Protein AF-A0A6B3KJU6-F1 (afdb_monomer_lite)

Organism: Xanthomonas euvesicatoria (NCBI:txid456327)

pLDDT: mean 93.21, std 8.24, range [54.28, 98.25]

Foldseek 3Di:
DVVLLVLLVQLQPDQAPVSNVVSVVVSVVCCVVVVQDPVQLVVLLVSLCVPPNPPFDDGSVHGDDDRDD

Secondary structure (DSSP, 8-state):
-HHHHHHHHHHHT--SHHHHHHHHHHHHHHHHHTT--HHHHHHHHHHHHHHH-TTS-EETTEEP-----

Sequence (69 aa):
MIRHFELVDAVNNAVTKQDHDRAYAYLRGYREAACIDSFGLMEADMHSMGKYGEDMDMCCGVLFRSFEA

Radius of gyration: 11.49 Å; chains: 1; bounding box: 31×19×28 Å

Structure (mmCIF, N/CA/C/O backbone):
data_AF-A0A6B3KJU6-F1
#
_entry.id   AF-A0A6B3KJU6-F1
#
loop_
_atom_site.group_PDB
_atom_site.id
_atom_site.type_symbol
_atom_site.label_atom_id
_atom_site.label_alt_id
_atom_site.label_comp_id
_atom_site.label_asym_id
_atom_site.label_entity_id
_atom_site.label_seq_id
_atom_site.pdbx_PDB_ins_code
_atom_site.Cartn_x
_atom_site.Cartn_y
_atom_site.Cartn_z
_atom_site.occupancy
_atom_site.B_iso_or_equiv
_atom_site.auth_seq_id
_atom_site.auth_comp_id
_atom_site.auth_asym_id
_atom_site.auth_atom_id
_atom_site.pdbx_PDB_model_num
ATOM 1 N N . MET A 1 1 ? 8.016 2.895 -8.921 1.00 64.25 1 MET A N 1
ATOM 2 C CA . MET A 1 1 ? 7.963 3.332 -7.510 1.00 64.25 1 MET A CA 1
ATOM 3 C C . MET A 1 1 ? 6.840 4.318 -7.209 1.00 64.25 1 MET A C 1
ATOM 5 O O . MET A 1 1 ? 5.989 3.948 -6.421 1.00 64.25 1 MET A O 1
ATOM 9 N N . ILE A 1 2 ? 6.733 5.487 -7.863 1.00 85.62 2 ILE A N 1
ATOM 10 C CA . ILE A 1 2 ? 5.694 6.507 -7.544 1.00 85.62 2 ILE A CA 1
ATOM 11 C C . ILE A 1 2 ? 4.276 5.912 -7.438 1.00 85.62 2 ILE A C 1
ATOM 13 O O . ILE A 1 2 ? 3.620 6.055 -6.412 1.00 85.62 2 ILE A O 1
ATOM 17 N N . ARG A 1 3 ? 3.841 5.143 -8.446 1.00 94.50 3 ARG A N 1
ATOM 18 C CA . ARG A 1 3 ? 2.514 4.505 -8.444 1.00 94.50 3 ARG A CA 1
ATOM 19 C C . ARG A 1 3 ? 2.307 3.496 -7.310 1.00 94.50 3 ARG A C 1
ATOM 21 O O . ARG A 1 3 ? 1.194 3.342 -6.826 1.00 94.50 3 ARG A O 1
ATOM 28 N N . HIS A 1 4 ? 3.355 2.790 -6.893 1.00 97.19 4 HIS A N 1
ATOM 29 C CA . HIS A 1 4 ? 3.263 1.838 -5.787 1.00 97.19 4 HIS A CA 1
ATOM 30 C C . HIS A 1 4 ? 2.970 2.578 -4.476 1.00 97.19 4 HIS A C 1
ATOM 32 O O . HIS A 1 4 ? 2.044 2.198 -3.764 1.00 97.19 4 HIS A O 1
ATOM 38 N N . PHE A 1 5 ? 3.682 3.673 -4.207 1.00 97.62 5 PHE A N 1
ATOM 39 C CA . PHE A 1 5 ? 3.492 4.470 -2.994 1.00 97.62 5 PHE A CA 1
ATOM 40 C C . PHE A 1 5 ? 2.140 5.186 -2.953 1.00 97.62 5 PHE A C 1
ATOM 42 O O . PHE A 1 5 ? 1.513 5.211 -1.901 1.00 97.62 5 PHE A O 1
ATOM 49 N N . GLU A 1 6 ? 1.625 5.666 -4.092 1.00 98.06 6 GLU A N 1
ATOM 50 C CA . GLU A 1 6 ? 0.253 6.197 -4.180 1.00 98.06 6 GLU A CA 1
ATOM 51 C C . GLU A 1 6 ? -0.794 5.168 -3.732 1.00 98.06 6 GLU A C 1
ATOM 53 O O . GLU A 1 6 ? -1.758 5.501 -3.046 1.00 98.06 6 GLU A O 1
ATOM 58 N N . LEU A 1 7 ? -0.613 3.904 -4.123 1.00 98.25 7 LEU A N 1
ATOM 59 C CA . LEU A 1 7 ? -1.534 2.828 -3.768 1.00 98.25 7 LEU A CA 1
ATOM 60 C C . LEU A 1 7 ? -1.389 2.410 -2.304 1.00 98.25 7 LEU A C 1
ATOM 62 O O . LEU A 1 7 ? -2.393 2.131 -1.659 1.00 98.25 7 LEU A O 1
ATOM 66 N N . VAL A 1 8 ? -0.168 2.405 -1.767 1.00 98.12 8 VAL A N 1
ATOM 67 C CA . VAL A 1 8 ? 0.076 2.209 -0.328 1.00 98.12 8 VAL A CA 1
ATOM 68 C C . VAL A 1 8 ? -0.603 3.316 0.481 1.00 98.12 8 VAL A C 1
ATOM 70 O O . VAL A 1 8 ? -1.345 3.030 1.418 1.00 98.12 8 VAL A O 1
ATOM 73 N N . ASP A 1 9 ? -0.439 4.570 0.064 1.00 97.62 9 ASP A N 1
ATOM 74 C CA . ASP A 1 9 ? -1.109 5.716 0.673 1.00 97.62 9 ASP A CA 1
ATOM 75 C C . ASP A 1 9 ? -2.633 5.610 0.581 1.00 97.62 9 ASP A C 1
ATOM 77 O O . ASP A 1 9 ? -3.326 5.971 1.528 1.00 97.62 9 ASP A O 1
ATOM 81 N N . ALA A 1 10 ? -3.179 5.109 -0.528 1.00 97.75 10 ALA A N 1
ATOM 82 C CA . ALA A 1 10 ? -4.620 4.911 -0.665 1.00 97.75 10 ALA A CA 1
ATOM 83 C C . ALA A 1 10 ? -5.160 3.902 0.362 1.00 97.75 10 ALA A C 1
ATOM 85 O O . ALA A 1 10 ? -6.210 4.143 0.952 1.00 97.75 10 ALA A O 1
ATOM 86 N N . VAL A 1 11 ? -4.427 2.812 0.617 1.00 97.81 11 VAL A N 1
ATOM 87 C CA . VAL A 1 11 ? -4.777 1.841 1.665 1.00 97.81 11 VAL A CA 1
ATOM 88 C C . VAL A 1 11 ? -4.679 2.491 3.045 1.00 97.81 11 VAL A C 1
ATOM 90 O O . VAL A 1 11 ? -5.641 2.471 3.809 1.00 97.81 11 VAL A O 1
ATOM 93 N N . ASN A 1 12 ? -3.555 3.145 3.342 1.00 96.75 12 ASN A N 1
ATOM 94 C CA . ASN A 1 12 ? -3.310 3.757 4.647 1.00 96.75 12 ASN A CA 1
ATOM 95 C C . ASN A 1 12 ? -4.211 4.963 4.942 1.00 96.75 12 ASN A C 1
ATOM 97 O O . ASN A 1 12 ? -4.384 5.316 6.100 1.00 96.75 12 ASN A O 1
ATOM 101 N N . ASN A 1 13 ? -4.790 5.625 3.943 1.00 95.81 13 ASN A N 1
ATOM 102 C CA . ASN A 1 13 ? -5.705 6.752 4.159 1.00 95.81 13 ASN A CA 1
ATOM 103 C C . ASN A 1 13 ? -7.183 6.353 4.093 1.00 95.81 13 ASN A C 1
ATOM 105 O O . ASN A 1 13 ? -8.046 7.211 4.279 1.00 95.81 13 ASN A O 1
ATOM 109 N N . ALA A 1 14 ? -7.492 5.077 3.853 1.00 95.69 14 ALA A N 1
ATOM 110 C CA . ALA A 1 14 ? -8.864 4.601 3.883 1.00 95.69 14 ALA A CA 1
ATOM 111 C C . ALA A 1 14 ? -9.468 4.777 5.285 1.00 95.69 14 ALA A C 1
ATOM 113 O O . ALA A 1 14 ? -8.873 4.396 6.297 1.00 95.69 14 ALA A O 1
ATOM 114 N N . VAL A 1 15 ? -10.660 5.374 5.327 1.00 93.00 15 VAL A N 1
ATOM 115 C CA . VAL A 1 15 ? -11.385 5.672 6.572 1.00 93.00 15 VAL A CA 1
ATOM 116 C C . VAL A 1 15 ? -12.310 4.520 6.949 1.00 93.00 15 VAL A C 1
ATOM 118 O O . VAL A 1 15 ? -12.464 4.209 8.125 1.00 93.00 15 VAL A O 1
ATOM 121 N N . THR A 1 16 ? -12.906 3.863 5.952 1.00 94.69 16 THR A N 1
ATOM 122 C CA . THR A 1 16 ? -13.808 2.730 6.162 1.00 94.69 16 THR A CA 1
ATOM 123 C C . THR A 1 16 ? -13.112 1.414 5.836 1.00 94.69 16 THR A C 1
ATOM 125 O O . THR A 1 16 ? -12.242 1.351 4.963 1.00 94.69 16 THR A O 1
ATOM 128 N N . LYS A 1 17 ? -13.553 0.331 6.486 1.00 94.44 17 LYS A N 1
ATOM 129 C CA . LYS A 1 17 ? -13.075 -1.023 6.177 1.00 94.44 17 LYS A CA 1
ATOM 130 C C . LYS A 1 17 ? -13.302 -1.387 4.708 1.00 94.44 17 LYS A C 1
ATOM 132 O O . LYS A 1 17 ? -12.431 -1.968 4.074 1.00 94.44 17 LYS A O 1
ATOM 137 N N . GLN A 1 18 ? -14.456 -1.014 4.157 1.00 95.62 18 GLN A N 1
ATOM 138 C CA . GLN A 1 18 ? -14.791 -1.305 2.766 1.00 95.62 18 GLN A CA 1
ATOM 139 C C . GLN A 1 18 ? -13.827 -0.616 1.789 1.00 95.62 18 GLN A C 1
ATOM 141 O O . GLN A 1 18 ? -13.371 -1.246 0.832 1.00 95.62 18 GLN A O 1
ATOM 146 N N . ASP A 1 19 ? -13.492 0.655 2.032 1.00 96.12 19 ASP A N 1
ATOM 147 C CA . ASP A 1 19 ? -12.532 1.387 1.200 1.00 96.12 19 ASP A CA 1
ATOM 148 C C . ASP A 1 19 ? -11.124 0.813 1.339 1.00 96.12 19 ASP A C 1
ATOM 150 O O . ASP A 1 19 ? -10.413 0.675 0.341 1.00 96.12 19 ASP A O 1
ATOM 154 N N . HIS A 1 20 ? -10.747 0.420 2.558 1.00 96.50 20 HIS A N 1
ATOM 155 C CA . HIS A 1 20 ? -9.462 -0.206 2.834 1.00 96.50 20 HIS A CA 1
ATOM 156 C C . HIS A 1 20 ? -9.317 -1.530 2.080 1.00 96.50 20 HIS A C 1
ATOM 158 O O . HIS A 1 20 ? -8.350 -1.714 1.342 1.00 96.50 20 HIS A O 1
ATOM 164 N N . ASP A 1 21 ? -10.302 -2.423 2.192 1.00 96.12 21 ASP A N 1
ATOM 165 C CA . ASP A 1 21 ? -10.292 -3.729 1.529 1.00 96.12 21 ASP A CA 1
ATOM 166 C C . ASP A 1 21 ? -10.237 -3.575 0.000 1.00 96.12 21 ASP A C 1
ATOM 168 O O . ASP A 1 21 ? -9.489 -4.280 -0.685 1.00 96.12 21 ASP A O 1
ATOM 172 N N . ARG A 1 22 ? -10.970 -2.595 -0.548 1.00 97.56 22 ARG A N 1
ATOM 173 C CA . ARG A 1 22 ? -10.943 -2.278 -1.982 1.00 97.56 22 ARG A CA 1
ATOM 174 C C . ARG A 1 22 ? -9.581 -1.749 -2.433 1.00 97.56 22 ARG A C 1
ATOM 176 O O . ARG A 1 22 ? -9.061 -2.206 -3.454 1.00 97.56 22 ARG A O 1
ATOM 183 N N . ALA A 1 23 ? -9.013 -0.785 -1.711 1.00 97.88 23 ALA A N 1
ATOM 184 C CA . ALA A 1 23 ? -7.702 -0.224 -2.026 1.00 97.88 23 ALA A CA 1
ATOM 185 C C . ALA A 1 23 ? -6.610 -1.298 -1.926 1.00 97.88 23 ALA A C 1
ATOM 187 O O . ALA A 1 23 ? -5.746 -1.393 -2.801 1.00 97.88 23 ALA A O 1
ATOM 188 N N . TYR A 1 24 ? -6.695 -2.160 -0.910 1.00 97.56 24 TYR A N 1
ATOM 189 C CA . TYR A 1 24 ? -5.741 -3.237 -0.682 1.00 97.56 24 TYR A CA 1
ATOM 190 C C . TYR A 1 24 ? -5.785 -4.278 -1.802 1.00 97.56 24 TYR A C 1
ATOM 192 O O . TYR A 1 24 ? -4.737 -4.673 -2.316 1.00 97.56 24 TYR A O 1
ATOM 200 N N . ALA A 1 25 ? -6.982 -4.672 -2.252 1.00 97.88 25 ALA A N 1
ATOM 201 C CA . ALA A 1 25 ? -7.136 -5.580 -3.387 1.00 97.88 25 ALA A CA 1
ATOM 202 C C . ALA A 1 25 ? -6.471 -5.028 -4.661 1.00 97.88 25 ALA A C 1
ATOM 204 O O . ALA A 1 25 ? -5.792 -5.765 -5.380 1.00 97.88 25 ALA A O 1
ATOM 205 N N . TYR A 1 26 ? -6.606 -3.723 -4.916 1.00 98.00 26 TYR A N 1
ATOM 206 C CA . TYR A 1 26 ? -5.964 -3.080 -6.061 1.00 98.00 26 TYR A CA 1
ATOM 207 C C . TYR A 1 26 ? -4.437 -3.017 -5.913 1.00 98.00 26 TYR A C 1
ATOM 209 O O . TYR A 1 26 ? -3.713 -3.363 -6.847 1.00 98.00 26 TYR A O 1
ATOM 217 N N . LEU A 1 27 ? -3.935 -2.616 -4.739 1.00 98.19 27 LEU A N 1
ATOM 218 C CA . LEU A 1 27 ? -2.501 -2.610 -4.434 1.00 98.19 27 LEU A CA 1
ATOM 219 C C . LEU A 1 27 ? -1.891 -4.000 -4.635 1.00 98.19 27 LEU A C 1
ATOM 221 O O . LEU A 1 27 ? -0.821 -4.122 -5.232 1.00 98.19 27 LEU A O 1
ATOM 225 N N . ARG A 1 28 ? -2.580 -5.048 -4.175 1.00 97.44 28 ARG A N 1
ATOM 226 C CA . ARG A 1 28 ? -2.150 -6.433 -4.355 1.00 97.44 28 ARG A CA 1
ATOM 227 C C . ARG A 1 28 ? -2.035 -6.799 -5.835 1.00 97.44 28 ARG A C 1
ATOM 229 O O . ARG A 1 28 ? -0.973 -7.248 -6.252 1.00 97.44 28 ARG A O 1
ATOM 236 N N . GLY A 1 29 ? -3.079 -6.557 -6.629 1.00 97.75 29 GLY A N 1
ATOM 237 C CA . GLY A 1 29 ? -3.045 -6.849 -8.066 1.00 97.75 29 GLY A CA 1
ATOM 238 C C . GLY A 1 29 ? -1.944 -6.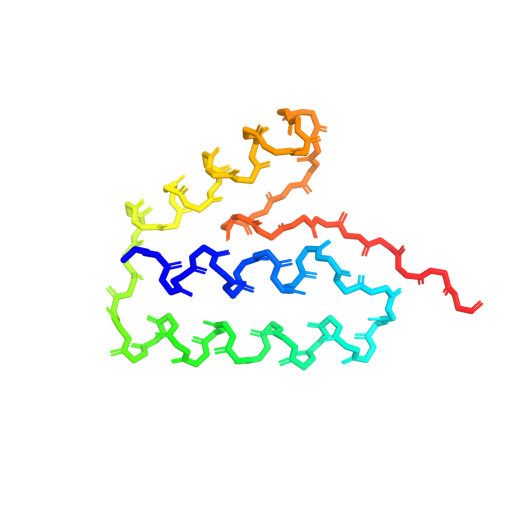076 -8.799 1.00 97.75 29 GLY A C 1
ATOM 239 O O . GLY A 1 29 ? -1.246 -6.632 -9.645 1.00 97.75 29 GLY A O 1
ATOM 240 N N . TYR A 1 30 ? -1.722 -4.811 -8.427 1.00 97.62 30 TYR A N 1
ATOM 241 C CA . TYR A 1 30 ? -0.609 -4.024 -8.955 1.00 97.62 30 TYR A CA 1
ATOM 242 C C . TYR A 1 30 ? 0.752 -4.631 -8.591 1.00 97.62 30 TYR A C 1
ATOM 244 O O . TYR A 1 30 ? 1.611 -4.739 -9.461 1.00 97.62 30 TYR A O 1
ATOM 252 N N . ARG A 1 31 ? 0.960 -5.042 -7.332 1.00 97.56 31 ARG A N 1
ATOM 253 C CA . ARG A 1 31 ? 2.220 -5.655 -6.876 1.00 97.56 31 ARG A CA 1
ATOM 254 C C . ARG A 1 31 ? 2.551 -6.927 -7.641 1.00 97.56 31 ARG A C 1
ATOM 256 O O . ARG A 1 31 ? 3.693 -7.095 -8.056 1.00 97.56 31 ARG A O 1
ATOM 263 N N . GLU A 1 32 ? 1.548 -7.777 -7.840 1.00 96.94 32 GLU A N 1
ATOM 264 C CA . GLU A 1 32 ? 1.679 -9.019 -8.601 1.00 96.94 32 GLU A CA 1
ATOM 265 C C . GLU A 1 32 ? 2.046 -8.726 -10.067 1.00 96.94 32 GLU A C 1
ATOM 267 O O . GLU A 1 32 ? 3.012 -9.284 -10.579 1.00 96.94 32 GLU A O 1
ATOM 272 N N . ALA A 1 33 ? 1.345 -7.797 -10.727 1.00 97.12 33 ALA A N 1
ATOM 273 C CA . ALA A 1 33 ? 1.596 -7.461 -12.132 1.00 97.12 33 ALA A CA 1
ATOM 274 C C . ALA A 1 33 ? 2.919 -6.707 -12.367 1.00 97.12 33 ALA A C 1
ATOM 276 O O . ALA A 1 33 ? 3.554 -6.880 -13.405 1.00 97.12 33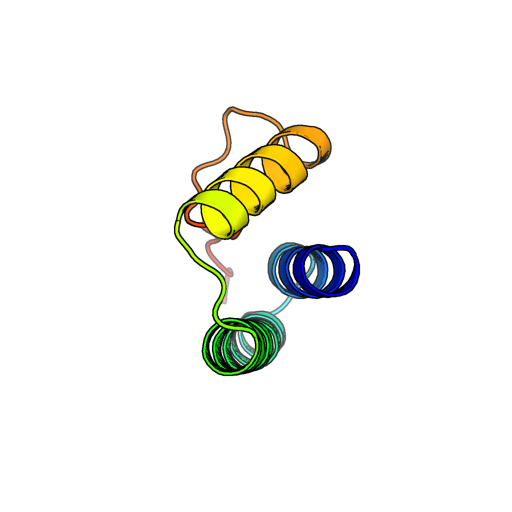 ALA A O 1
ATOM 277 N N . ALA A 1 34 ? 3.326 -5.856 -11.424 1.00 96.31 34 ALA A N 1
ATOM 278 C CA . ALA A 1 34 ? 4.562 -5.081 -11.497 1.00 96.31 34 ALA A CA 1
ATOM 279 C C . ALA A 1 34 ? 5.786 -5.843 -10.960 1.00 96.31 34 ALA A C 1
ATOM 281 O O . ALA A 1 34 ? 6.874 -5.270 -10.932 1.00 96.31 34 ALA A O 1
ATOM 282 N N . CYS A 1 35 ? 5.611 -7.098 -10.528 1.00 95.88 35 CYS A N 1
ATOM 283 C CA . CYS A 1 35 ? 6.653 -7.928 -9.926 1.00 95.88 35 CYS A CA 1
ATOM 284 C C . CYS A 1 35 ? 7.394 -7.213 -8.784 1.00 95.88 35 CYS A C 1
ATOM 286 O O . CYS A 1 35 ? 8.623 -7.234 -8.733 1.00 95.88 35 CYS A O 1
ATOM 288 N N . ILE A 1 36 ? 6.651 -6.555 -7.884 1.00 96.44 36 ILE A N 1
ATOM 289 C CA . ILE A 1 36 ? 7.249 -5.899 -6.715 1.00 96.44 36 ILE A CA 1
ATOM 290 C C . ILE A 1 36 ? 7.897 -6.964 -5.833 1.00 96.44 36 ILE A C 1
ATOM 292 O O . ILE A 1 36 ? 7.218 -7.836 -5.290 1.00 96.44 36 ILE A O 1
ATOM 296 N N . ASP A 1 37 ? 9.214 -6.877 -5.705 1.00 95.19 37 ASP A N 1
ATOM 297 C CA . ASP A 1 37 ? 10.023 -7.779 -4.903 1.00 95.19 37 ASP A CA 1
ATOM 298 C C . ASP A 1 37 ? 10.158 -7.286 -3.455 1.00 95.19 37 ASP A C 1
ATOM 300 O O . ASP A 1 37 ? 9.620 -6.248 -3.060 1.00 95.19 37 ASP A O 1
ATOM 304 N N . SER A 1 38 ? 10.906 -8.034 -2.645 1.00 94.69 38 SER A N 1
ATOM 305 C CA . SER A 1 38 ? 11.144 -7.698 -1.242 1.00 94.69 38 SER A CA 1
ATOM 306 C C . SER A 1 38 ? 11.789 -6.324 -1.045 1.00 94.69 38 SER A C 1
ATOM 308 O O . SER A 1 38 ? 11.534 -5.690 -0.024 1.00 94.69 38 SER A O 1
ATOM 310 N N . PHE A 1 39 ? 12.596 -5.845 -2.000 1.00 95.25 39 PHE A N 1
ATOM 311 C CA . PHE A 1 39 ? 13.199 -4.517 -1.907 1.00 95.25 39 PHE A CA 1
ATOM 312 C C . PHE A 1 39 ? 12.136 -3.433 -2.088 1.00 95.25 39 PHE A C 1
ATOM 314 O O . PHE A 1 39 ? 12.044 -2.529 -1.264 1.00 95.25 39 PHE A O 1
ATOM 321 N N . GLY A 1 40 ? 11.250 -3.575 -3.076 1.00 95.69 40 GLY A N 1
ATOM 322 C CA . GLY A 1 40 ? 10.128 -2.651 -3.247 1.00 95.69 40 GLY A CA 1
ATOM 323 C C . GLY A 1 40 ? 9.136 -2.672 -2.073 1.00 95.69 40 GLY A C 1
ATOM 324 O O . GLY A 1 40 ? 8.525 -1.651 -1.754 1.00 95.69 40 GLY A O 1
ATOM 325 N N . LEU A 1 41 ? 8.974 -3.812 -1.387 1.00 96.44 41 LEU A N 1
ATOM 326 C CA . LEU A 1 41 ? 8.182 -3.887 -0.150 1.00 96.44 41 LEU A CA 1
ATOM 327 C C . LEU A 1 41 ? 8.865 -3.149 1.011 1.00 96.44 41 LEU A C 1
ATOM 329 O O . LEU A 1 41 ? 8.189 -2.379 1.691 1.00 96.44 41 LEU A O 1
ATOM 333 N N . MET A 1 42 ? 10.182 -3.306 1.171 1.00 96.31 42 MET A N 1
ATOM 334 C CA . MET A 1 42 ? 10.981 -2.548 2.142 1.00 96.31 42 MET A CA 1
ATOM 335 C C . MET A 1 42 ? 10.923 -1.037 1.861 1.00 96.31 42 MET A C 1
ATOM 337 O O . MET A 1 42 ? 10.767 -0.238 2.779 1.00 96.31 42 MET A O 1
ATOM 341 N N . GLU A 1 43 ? 10.985 -0.617 0.596 1.00 97.00 43 GLU A N 1
ATOM 342 C CA . GLU A 1 43 ? 10.821 0.794 0.227 1.00 97.00 43 GLU A CA 1
ATOM 343 C C . GLU A 1 43 ? 9.423 1.330 0.580 1.00 97.00 43 GLU A C 1
ATOM 345 O O . GLU A 1 43 ? 9.287 2.492 0.963 1.00 97.00 43 GLU A O 1
ATOM 350 N N . ALA A 1 44 ? 8.379 0.498 0.502 1.00 96.94 44 ALA A N 1
ATOM 351 C CA . ALA A 1 44 ? 7.037 0.875 0.944 1.00 96.94 44 ALA A CA 1
ATOM 352 C C . ALA A 1 44 ? 6.926 1.011 2.472 1.00 96.94 44 ALA A C 1
ATOM 354 O O . ALA A 1 44 ? 6.200 1.897 2.938 1.00 96.94 44 ALA A O 1
ATOM 355 N N . ASP A 1 45 ? 7.638 0.175 3.238 1.00 96.38 45 ASP A N 1
ATOM 356 C CA . ASP A 1 45 ? 7.784 0.350 4.690 1.00 96.38 45 ASP A CA 1
ATOM 357 C C . ASP A 1 45 ? 8.451 1.701 4.985 1.00 96.38 45 ASP A C 1
ATOM 359 O O . ASP A 1 45 ? 7.875 2.521 5.696 1.00 96.38 45 ASP A O 1
ATOM 363 N N . MET A 1 46 ? 9.595 1.997 4.351 1.00 96.00 46 MET A N 1
ATOM 364 C CA . MET A 1 46 ? 10.311 3.274 4.518 1.00 96.00 46 MET A CA 1
ATOM 365 C C . MET A 1 46 ? 9.450 4.493 4.162 1.00 96.00 46 MET A C 1
ATOM 367 O O . MET A 1 46 ? 9.429 5.475 4.905 1.00 96.00 46 MET A O 1
ATOM 371 N N . HIS A 1 47 ? 8.709 4.431 3.049 1.00 96.12 47 HIS A N 1
ATOM 372 C CA . HIS A 1 47 ? 7.769 5.484 2.639 1.00 96.12 47 HIS A CA 1
ATOM 373 C C . HIS A 1 47 ? 6.720 5.757 3.720 1.00 96.12 47 HIS A C 1
ATOM 375 O O . HIS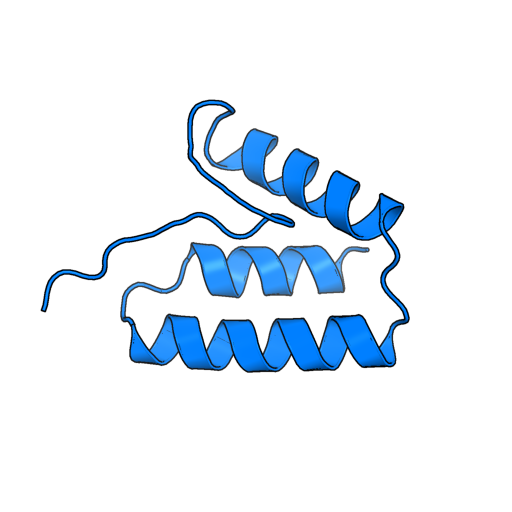 A 1 47 ? 6.412 6.904 4.039 1.00 96.12 47 HIS A O 1
ATOM 381 N N . SER A 1 48 ? 6.180 4.693 4.302 1.00 96.75 48 SER A N 1
ATOM 382 C CA . SER A 1 48 ? 5.086 4.792 5.259 1.00 96.75 48 SER A CA 1
ATOM 383 C C . SER A 1 48 ? 5.584 5.211 6.647 1.00 96.75 48 SER A C 1
ATOM 385 O O . SER A 1 48 ? 4.951 6.061 7.271 1.00 96.75 48 SER A O 1
ATOM 387 N N . MET A 1 49 ? 6.755 4.733 7.084 1.00 95.94 49 MET A N 1
ATOM 388 C CA . MET A 1 49 ? 7.430 5.209 8.301 1.00 95.94 49 MET A CA 1
ATOM 389 C C . MET A 1 49 ? 7.721 6.711 8.235 1.00 95.94 49 MET A C 1
ATOM 391 O O . MET A 1 49 ? 7.409 7.443 9.173 1.00 95.94 49 MET A O 1
ATOM 395 N N . GLY A 1 50 ? 8.215 7.209 7.094 1.00 95.81 50 GLY A N 1
ATOM 396 C CA . GLY A 1 50 ? 8.475 8.640 6.902 1.00 95.81 50 GLY A CA 1
ATOM 397 C C . GLY A 1 50 ? 7.229 9.532 7.000 1.00 95.81 50 GLY A C 1
ATOM 398 O O . GLY A 1 50 ? 7.358 10.740 7.196 1.00 95.81 50 GLY A O 1
ATOM 399 N N . LYS A 1 51 ? 6.025 8.960 6.876 1.00 94.56 51 LYS A N 1
ATOM 400 C CA . LYS A 1 51 ? 4.754 9.697 6.867 1.00 94.56 51 LYS A CA 1
ATOM 401 C C . LYS A 1 51 ? 3.933 9.530 8.143 1.00 94.56 51 LYS A C 1
ATOM 403 O O . LYS A 1 51 ? 3.293 10.487 8.573 1.00 94.56 51 LYS A O 1
ATOM 408 N N . TYR A 1 52 ? 3.918 8.330 8.7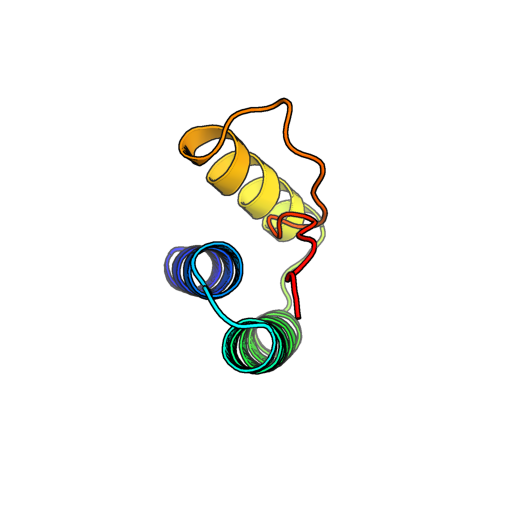15 1.00 91.25 52 TYR A N 1
ATOM 409 C CA . TYR A 1 52 ? 3.064 7.975 9.853 1.00 91.25 52 TYR A CA 1
ATOM 410 C C . TYR A 1 52 ? 3.852 7.708 11.144 1.00 91.25 52 TYR A C 1
ATOM 412 O O . TYR A 1 52 ? 3.233 7.549 12.193 1.00 91.25 52 TYR A O 1
ATOM 420 N N . GLY A 1 53 ? 5.188 7.714 11.085 1.00 89.25 53 GLY A N 1
ATOM 421 C CA . GLY A 1 53 ? 6.071 7.391 12.205 1.00 89.25 53 GLY A CA 1
ATOM 422 C C . GLY A 1 53 ? 6.520 5.928 12.205 1.00 89.25 53 GLY A C 1
ATOM 423 O O . GLY A 1 53 ? 5.888 5.069 11.593 1.00 89.25 53 GLY A O 1
ATOM 424 N N . GLU A 1 54 ? 7.632 5.661 12.890 1.00 88.19 54 GLU A N 1
ATOM 425 C CA . GLU A 1 54 ? 8.273 4.337 12.965 1.00 88.19 54 GLU A CA 1
ATOM 426 C C . GLU A 1 54 ? 7.596 3.393 13.977 1.00 88.19 54 GLU A C 1
ATOM 428 O O . GLU A 1 54 ? 7.729 2.180 13.865 1.00 88.19 54 GLU A O 1
ATOM 433 N N . ASP A 1 55 ? 6.831 3.933 14.932 1.00 88.31 55 ASP A N 1
ATOM 434 C CA . ASP A 1 55 ? 6.205 3.165 16.023 1.00 88.31 55 ASP A CA 1
ATOM 435 C C . ASP A 1 55 ? 4.878 2.484 15.634 1.00 88.31 55 ASP A C 1
ATOM 437 O O . ASP A 1 55 ? 4.239 1.834 16.460 1.00 88.31 55 ASP A O 1
ATOM 441 N N . MET A 1 56 ? 4.411 2.666 14.396 1.00 84.88 56 MET A N 1
ATOM 442 C CA . MET A 1 56 ? 3.136 2.111 13.944 1.00 84.88 56 MET A CA 1
ATOM 443 C C . MET A 1 56 ? 3.319 0.684 13.426 1.00 84.88 56 MET A C 1
ATOM 445 O O . MET A 1 56 ? 4.080 0.457 12.485 1.00 84.88 56 MET A O 1
ATOM 449 N N . ASP A 1 57 ? 2.555 -0.269 13.967 1.00 92.00 57 ASP A N 1
ATOM 450 C CA . ASP A 1 57 ? 2.590 -1.646 13.475 1.00 92.00 57 ASP A CA 1
ATOM 451 C C . ASP A 1 57 ? 2.166 -1.702 11.994 1.00 92.00 57 ASP A C 1
ATOM 453 O O . ASP A 1 57 ? 1.096 -1.218 11.601 1.00 92.00 57 ASP A O 1
ATOM 457 N N . MET A 1 58 ? 2.998 -2.323 11.155 1.00 93.50 58 MET A N 1
ATOM 458 C CA . MET A 1 58 ? 2.780 -2.380 9.711 1.00 93.50 58 MET A CA 1
ATOM 459 C C . MET A 1 58 ? 3.408 -3.605 9.054 1.00 93.50 58 MET A C 1
ATOM 461 O O . MET A 1 58 ? 4.255 -4.287 9.629 1.00 93.50 58 MET A O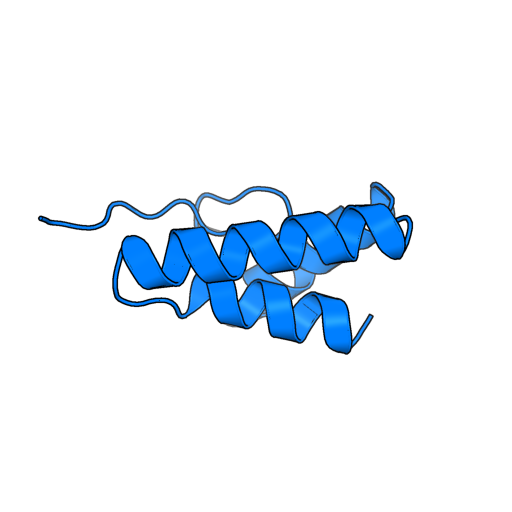 1
ATOM 465 N N . CYS A 1 59 ? 3.011 -3.868 7.812 1.00 94.06 59 CYS A N 1
ATOM 466 C CA . CYS A 1 59 ? 3.672 -4.845 6.962 1.00 94.06 59 CYS A CA 1
ATOM 467 C C . CYS A 1 59 ? 3.595 -4.417 5.497 1.00 94.06 59 CYS A C 1
ATOM 469 O O . CYS A 1 59 ? 2.507 -4.162 4.967 1.00 94.06 59 CYS A O 1
ATOM 471 N N . CYS A 1 60 ? 4.744 -4.387 4.817 1.00 95.62 60 CYS A N 1
ATOM 472 C CA . CYS A 1 60 ? 4.831 -4.035 3.403 1.00 95.62 60 CYS A CA 1
ATOM 473 C C . CYS A 1 60 ? 4.218 -2.650 3.120 1.00 95.62 60 CYS A C 1
ATOM 475 O O . CYS A 1 60 ? 3.416 -2.496 2.196 1.00 95.62 60 CYS A O 1
ATOM 477 N N . GLY A 1 61 ? 4.506 -1.656 3.949 1.00 95.75 61 GLY A N 1
ATOM 478 C CA . GLY A 1 61 ? 3.987 -0.296 3.881 1.00 95.75 61 GLY A CA 1
ATOM 479 C C . GLY A 1 61 ? 2.533 -0.136 4.322 1.00 95.75 61 GLY A C 1
ATOM 480 O O . GLY A 1 61 ? 2.061 0.988 4.403 1.00 95.75 61 GLY A O 1
ATOM 481 N N . VAL A 1 62 ? 1.794 -1.211 4.604 1.00 97.19 62 VAL A N 1
ATOM 482 C CA . VAL A 1 62 ? 0.385 -1.120 5.014 1.00 97.19 62 VAL A CA 1
ATOM 483 C C . VAL A 1 62 ? 0.289 -1.159 6.535 1.00 97.19 62 VAL A C 1
ATOM 485 O O . VAL A 1 62 ? 0.758 -2.111 7.157 1.00 97.19 62 VAL A O 1
ATOM 488 N N . LEU A 1 63 ? -0.322 -0.131 7.122 1.00 95.12 63 LEU A N 1
ATOM 489 C CA . LEU A 1 63 ? -0.534 -0.014 8.564 1.00 95.12 63 LEU A CA 1
ATOM 490 C C . LEU A 1 63 ? -1.584 -1.023 9.038 1.00 95.12 63 LEU A C 1
ATOM 492 O O . LEU A 1 63 ? -2.647 -1.153 8.425 1.00 95.12 63 LEU A O 1
ATOM 496 N N . PHE A 1 64 ? -1.342 -1.680 10.169 1.00 90.62 64 PHE A N 1
ATOM 497 C CA . PHE A 1 64 ? -2.386 -2.454 10.828 1.00 90.62 64 PHE A CA 1
ATOM 498 C C . PHE A 1 64 ? -3.376 -1.499 11.490 1.00 90.62 64 PHE A C 1
ATOM 500 O O . PHE A 1 64 ? -3.028 -0.706 12.363 1.00 90.62 64 PHE A O 1
ATOM 507 N N . ARG A 1 65 ? -4.635 -1.552 11.052 1.00 80.19 65 ARG A N 1
ATOM 508 C CA . ARG A 1 65 ? -5.708 -0.713 11.589 1.00 80.19 65 ARG A CA 1
ATOM 509 C C . ARG A 1 65 ? -6.879 -1.555 12.048 1.00 80.19 65 ARG A C 1
ATOM 511 O O . ARG A 1 65 ? -7.294 -2.493 11.370 1.00 80.19 65 ARG A O 1
ATOM 518 N N . SER A 1 66 ? -7.437 -1.158 13.184 1.00 76.38 66 SER A N 1
ATOM 519 C CA . SER A 1 66 ? -8.750 -1.613 13.623 1.00 76.38 66 SER A CA 1
ATOM 520 C C . SER A 1 66 ? -9.777 -0.597 13.144 1.00 76.38 66 SER A C 1
ATOM 522 O O . SER A 1 66 ? -9.711 0.572 13.510 1.00 76.38 66 SER A O 1
ATOM 524 N N . PHE A 1 67 ? -10.698 -1.033 12.290 1.00 80.00 67 PHE A N 1
ATOM 525 C CA . PHE A 1 67 ? -11.863 -0.234 11.930 1.0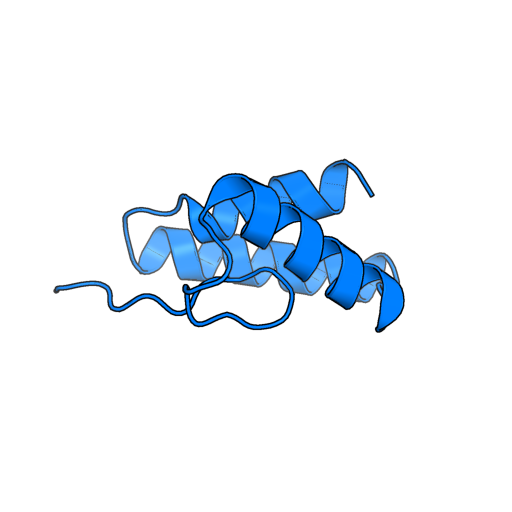0 80.00 67 PHE A CA 1
ATOM 526 C C . PHE A 1 67 ? -12.931 -0.492 12.991 1.00 80.00 67 PHE A C 1
ATOM 528 O O . PHE A 1 67 ? -13.424 -1.618 13.094 1.00 80.00 67 PHE A O 1
ATOM 535 N N . GLU A 1 68 ? -13.234 0.514 13.810 1.00 64.12 68 GLU A N 1
ATOM 536 C CA . GLU A 1 68 ? -14.379 0.462 14.722 1.00 64.12 68 GLU A CA 1
ATOM 537 C C . GLU A 1 68 ? -15.669 0.383 13.886 1.00 64.12 68 GLU A C 1
ATOM 539 O O . GLU A 1 68 ? -15.778 1.035 12.843 1.00 64.12 68 GLU A O 1
ATOM 544 N N . ALA A 1 69 ? -16.579 -0.508 14.288 1.00 54.28 69 ALA A N 1
ATOM 545 C CA . ALA A 1 69 ? -17.817 -0.820 13.572 1.00 54.28 69 ALA A CA 1
ATOM 546 C C . ALA A 1 69 ? -18.936 0.183 13.874 1.00 54.28 69 ALA A C 1
ATOM 548 O O . ALA A 1 69 ? -19.031 0.617 15.044 1.00 54.28 69 ALA A O 1
#